Protein AF-A0A1G0SCQ3-F1 (afdb_monomer_lite)

Radius of gyration: 20.54 Å; chains: 1; bounding box: 49×32×70 Å

Sequence (134 aa):
MNFFDTLLIVLISSVFGFSLGRVKEFRENKHKAYSSILPDIIKSYFSGEDFEFNKSMILSWLYSSKKVAKKLDKVASIMTKTNHSSEEIINELQNLTVEMRKDIQPFPWQRLRANDVKHIYMKFEKEIKNQKKN

Foldseek 3Di:
DDPVVVVVVVVVVVVVVVVVVVVVVLLVLLVVLVVQLLVLLVCCLVPVDVPSNVVSLVSCVVNHDPVLNVLSVVLVVQSPDPDHDVVVNLLSSLVSVQRSVVRSDPDPVVGDDSVVCSVVCVVVVVVSVVVVVD

Secondary structure (DSSP, 8-state):
--HHHHHHHHHHHHHHHHHHHHHHHHHHHHHHHHHHHHHHHHHHHHH--HHHHHHHHHHHHHHS-HHHHHHHHHHHHHHT-TT--HHHHHHHHHHHHHHHHHHH-S-GGGPPPHHHHHHHHHHHHHHHHHHTT-

pLDDT: mean 79.85, std 8.52, range [44.84, 90.19]

Structure (mmCIF, N/CA/C/O backbone):
data_AF-A0A1G0SCQ3-F1
#
_entry.id   AF-A0A1G0SCQ3-F1
#
loop_
_atom_site.group_PDB
_atom_site.id
_atom_site.type_symbol
_atom_site.label_atom_id
_atom_site.label_alt_id
_atom_site.label_comp_id
_atom_site.label_asym_id
_atom_site.label_entity_id
_atom_site.label_seq_id
_atom_site.pdbx_PDB_ins_code
_atom_site.Cartn_x
_atom_site.Cartn_y
_atom_site.Cartn_z
_atom_site.occupancy
_atom_site.B_iso_or_equiv
_atom_site.auth_seq_id
_atom_site.auth_comp_id
_atom_site.auth_asym_id
_atom_site.auth_atom_id
_atom_site.pdbx_PDB_model_num
ATOM 1 N N . MET A 1 1 ? 28.884 -11.083 -39.713 1.00 61.00 1 MET A N 1
ATOM 2 C CA . MET A 1 1 ? 28.108 -10.198 -38.822 1.00 61.00 1 MET A CA 1
ATOM 3 C C . MET A 1 1 ? 28.663 -8.805 -39.026 1.00 61.00 1 MET A C 1
ATOM 5 O O . MET A 1 1 ? 29.861 -8.623 -38.832 1.00 61.00 1 MET A O 1
ATOM 9 N N . ASN A 1 2 ? 27.867 -7.893 -39.581 1.00 87.31 2 ASN A N 1
ATOM 10 C CA . ASN A 1 2 ? 28.368 -6.593 -40.022 1.00 87.31 2 ASN A CA 1
ATOM 11 C C . ASN A 1 2 ? 28.554 -5.661 -38.817 1.00 87.31 2 ASN A C 1
ATOM 13 O O . ASN A 1 2 ? 27.866 -5.800 -37.809 1.00 87.31 2 ASN A O 1
ATOM 17 N N . PHE A 1 3 ? 29.467 -4.690 -38.920 1.00 85.44 3 PHE A N 1
ATOM 18 C CA . PHE A 1 3 ? 29.721 -3.691 -37.867 1.00 85.44 3 PHE A CA 1
ATOM 19 C C . PHE A 1 3 ? 28.431 -3.010 -37.378 1.00 85.44 3 PHE A C 1
ATOM 21 O O . PHE A 1 3 ? 28.246 -2.789 -36.183 1.00 85.44 3 PHE A O 1
ATOM 28 N N . PHE A 1 4 ? 27.511 -2.751 -38.309 1.00 86.19 4 PHE A N 1
ATOM 29 C CA . PHE A 1 4 ? 26.198 -2.184 -38.025 1.00 86.19 4 PHE A CA 1
ATOM 30 C C . PHE A 1 4 ? 25.322 -3.099 -37.149 1.00 86.19 4 PHE A C 1
ATOM 32 O O . PHE A 1 4 ? 24.684 -2.612 -36.219 1.00 86.19 4 PHE A O 1
ATOM 39 N N . ASP A 1 5 ? 25.352 -4.419 -37.373 1.00 84.38 5 ASP A N 1
ATOM 40 C CA . ASP A 1 5 ? 24.595 -5.398 -36.578 1.00 84.38 5 ASP A CA 1
ATOM 41 C C . ASP A 1 5 ? 25.100 -5.429 -35.128 1.00 84.38 5 ASP A C 1
ATOM 43 O O . ASP A 1 5 ? 24.314 -5.429 -34.181 1.00 84.38 5 ASP A O 1
ATOM 47 N N . THR A 1 6 ? 26.423 -5.396 -34.942 1.00 86.25 6 THR A N 1
ATOM 48 C CA . THR A 1 6 ? 27.048 -5.359 -33.612 1.00 86.25 6 THR A CA 1
ATOM 49 C C . THR A 1 6 ? 26.707 -4.066 -32.869 1.00 86.25 6 THR A C 1
ATOM 51 O O . THR A 1 6 ? 26.343 -4.112 -31.694 1.00 86.25 6 THR A O 1
ATOM 54 N N . LEU A 1 7 ? 26.769 -2.913 -33.546 1.00 86.81 7 LEU A N 1
ATOM 55 C CA . LEU A 1 7 ? 26.421 -1.614 -32.959 1.00 86.81 7 LEU A CA 1
ATOM 56 C C . LEU A 1 7 ? 24.948 -1.571 -32.524 1.00 86.81 7 LEU A C 1
ATOM 58 O O . LEU A 1 7 ? 24.638 -1.125 -31.417 1.00 86.81 7 LEU A O 1
ATOM 62 N N . LEU A 1 8 ? 24.047 -2.078 -33.370 1.00 87.75 8 LEU A N 1
ATOM 63 C CA . LEU A 1 8 ? 22.617 -2.151 -33.082 1.00 87.75 8 LEU A CA 1
ATOM 64 C C . LEU A 1 8 ? 22.345 -3.010 -31.837 1.00 87.75 8 LEU A C 1
ATOM 66 O O . LEU A 1 8 ? 21.601 -2.592 -30.950 1.00 87.75 8 LEU A O 1
ATOM 70 N N . ILE A 1 9 ? 22.985 -4.178 -31.729 1.00 88.12 9 ILE A N 1
ATOM 71 C CA . ILE A 1 9 ? 22.835 -5.079 -30.576 1.00 88.12 9 ILE A CA 1
ATOM 72 C C . ILE A 1 9 ? 23.339 -4.423 -29.286 1.00 88.12 9 ILE A C 1
ATOM 74 O O . ILE A 1 9 ? 22.676 -4.531 -28.252 1.00 88.12 9 ILE A O 1
ATOM 78 N N . VAL A 1 10 ? 24.473 -3.715 -29.329 1.00 87.62 10 VAL A N 1
ATOM 79 C CA . VAL A 1 10 ? 25.017 -2.994 -28.164 1.00 87.62 10 VAL A CA 1
ATOM 80 C C . VAL A 1 10 ? 24.071 -1.880 -27.717 1.00 87.62 10 VAL A C 1
ATOM 82 O O . VAL A 1 10 ? 23.796 -1.757 -26.521 1.00 87.62 10 VAL A O 1
ATOM 85 N N . LEU A 1 11 ? 23.525 -1.104 -28.656 1.00 86.25 11 LEU A N 1
ATOM 86 C CA . LEU A 1 11 ? 22.568 -0.037 -28.352 1.00 86.25 11 LEU A CA 1
ATOM 87 C C . LEU A 1 11 ? 21.282 -0.593 -27.737 1.00 86.25 11 LEU A C 1
ATOM 89 O O . LEU A 1 11 ? 20.862 -0.127 -26.678 1.00 86.25 11 LEU A O 1
ATOM 93 N N . ILE A 1 12 ? 20.696 -1.628 -28.345 1.00 88.12 12 ILE A N 1
ATOM 94 C CA . ILE A 1 12 ? 19.486 -2.279 -27.829 1.00 88.12 12 ILE A CA 1
ATOM 95 C C . ILE A 1 12 ? 19.747 -2.835 -26.425 1.00 88.12 12 ILE A C 1
ATOM 97 O O . ILE A 1 12 ? 18.995 -2.536 -25.499 1.00 88.12 12 ILE A O 1
ATOM 101 N N . SER A 1 13 ? 20.845 -3.569 -26.229 1.00 85.75 13 SER A N 1
ATOM 102 C CA . SER A 1 13 ? 21.204 -4.148 -24.926 1.00 85.75 13 SER A CA 1
ATOM 103 C C . SER A 1 13 ? 21.416 -3.077 -23.851 1.00 85.75 13 SER A C 1
ATOM 105 O O . SER A 1 13 ? 21.003 -3.263 -22.707 1.00 85.75 13 SER A O 1
ATOM 107 N N . SER A 1 14 ? 21.998 -1.932 -24.218 1.00 79.56 14 SER A N 1
ATOM 108 C CA . SER A 1 14 ? 22.215 -0.799 -23.309 1.00 79.56 14 SER A CA 1
ATOM 109 C C . SER A 1 14 ? 20.902 -0.136 -22.892 1.00 79.56 14 SER A C 1
ATOM 111 O O . SER A 1 14 ? 20.699 0.137 -21.708 1.00 79.56 14 SER A O 1
ATOM 113 N N . VAL A 1 15 ? 19.978 0.069 -23.838 1.00 87.00 15 VAL A N 1
ATOM 114 C CA . VAL A 1 15 ? 18.635 0.598 -23.549 1.00 87.00 15 VAL A CA 1
ATOM 115 C C . VAL A 1 15 ? 17.867 -0.372 -22.653 1.00 87.00 15 VAL A C 1
ATOM 117 O O . VAL A 1 15 ? 17.314 0.048 -21.637 1.00 87.00 15 VAL A O 1
ATOM 120 N N . PHE A 1 16 ? 17.900 -1.673 -22.958 1.00 83.06 16 PHE A N 1
ATOM 121 C CA . PHE A 1 16 ? 17.286 -2.698 -22.112 1.00 83.06 16 PHE A CA 1
ATOM 122 C C . PHE A 1 16 ? 17.877 -2.705 -20.697 1.00 83.06 16 PHE A C 1
ATOM 124 O O . PHE A 1 16 ? 17.121 -2.704 -19.725 1.00 83.06 16 PHE A O 1
ATOM 131 N N . GLY A 1 17 ? 19.204 -2.654 -20.561 1.00 83.06 17 GLY A N 1
ATOM 132 C CA . GLY A 1 17 ? 19.879 -2.593 -19.263 1.00 83.06 17 GLY A CA 1
ATOM 133 C C . GLY A 1 17 ? 19.480 -1.361 -18.447 1.00 83.06 17 GLY A C 1
ATOM 134 O O . GLY A 1 17 ? 19.138 -1.480 -17.269 1.00 83.06 17 GLY A O 1
ATOM 135 N N . PHE A 1 18 ? 19.436 -0.186 -19.081 1.00 84.81 18 PHE A N 1
ATOM 136 C CA . PHE A 1 18 ? 19.012 1.059 -18.440 1.00 84.81 18 PHE A CA 1
ATOM 137 C C . PHE A 1 18 ? 17.545 1.009 -17.989 1.00 84.81 18 PHE A C 1
ATOM 139 O O . PHE A 1 18 ? 17.233 1.350 -16.844 1.00 84.81 18 PHE A O 1
ATOM 146 N N . SER A 1 19 ? 16.641 0.532 -18.849 1.00 81.81 19 SER A N 1
ATOM 147 C CA . SER A 1 19 ? 15.221 0.380 -18.517 1.00 81.81 19 SER A CA 1
ATOM 148 C C . SER A 1 19 ? 15.004 -0.608 -17.369 1.00 81.81 19 SER A C 1
ATOM 150 O O . SER A 1 19 ? 14.251 -0.306 -16.443 1.00 81.81 19 SER A O 1
ATOM 152 N N . LEU A 1 20 ? 15.694 -1.753 -17.374 1.00 82.31 20 LEU A N 1
ATOM 153 C CA . LEU A 1 20 ? 15.627 -2.729 -16.282 1.00 82.31 20 LEU A CA 1
ATOM 154 C C . LEU A 1 20 ? 16.133 -2.137 -14.959 1.00 82.31 20 LEU A C 1
ATOM 156 O O . LEU A 1 20 ? 15.504 -2.350 -13.919 1.00 82.31 20 LEU A O 1
ATOM 160 N N . GLY A 1 21 ? 17.213 -1.350 -15.000 1.00 80.12 21 GLY A N 1
ATOM 161 C CA . GLY A 1 21 ? 17.735 -0.625 -13.839 1.00 80.12 21 GLY A CA 1
ATOM 162 C C . GLY A 1 21 ? 16.704 0.333 -13.239 1.00 80.12 21 GLY A C 1
ATOM 163 O O . GLY A 1 21 ? 16.406 0.248 -12.048 1.00 80.12 21 GLY A O 1
ATOM 164 N N . ARG A 1 22 ? 16.076 1.171 -14.072 1.00 83.94 22 ARG A N 1
ATOM 165 C CA . ARG A 1 22 ? 15.033 2.120 -13.638 1.00 83.94 22 ARG A CA 1
ATOM 166 C C . ARG A 1 22 ? 13.796 1.427 -13.066 1.00 83.94 22 ARG A C 1
ATOM 168 O O . ARG A 1 22 ? 13.249 1.877 -12.062 1.00 83.94 22 ARG A O 1
ATOM 175 N N . VAL A 1 23 ? 13.359 0.319 -13.669 1.00 82.56 23 VAL A N 1
ATOM 176 C CA . VAL A 1 23 ? 12.216 -0.465 -13.164 1.00 82.56 23 VAL A CA 1
ATOM 177 C C . VAL A 1 23 ? 12.532 -1.082 -11.801 1.00 82.56 23 VAL A C 1
ATOM 179 O O . VAL A 1 23 ? 11.674 -1.085 -10.914 1.00 82.56 23 VAL A O 1
ATOM 182 N N . LYS A 1 24 ? 13.755 -1.590 -11.611 1.00 83.44 24 LYS A N 1
ATOM 183 C CA . LYS A 1 24 ? 14.204 -2.134 -10.325 1.00 83.44 24 LYS A CA 1
ATOM 184 C C . LYS A 1 24 ? 14.234 -1.048 -9.248 1.00 83.44 24 LYS A C 1
ATOM 186 O O . LYS A 1 24 ? 13.633 -1.239 -8.194 1.00 83.44 24 LYS A O 1
ATOM 191 N N . GLU A 1 25 ? 14.845 0.096 -9.542 1.00 85.44 25 GLU A N 1
ATOM 192 C CA . GLU A 1 25 ? 14.927 1.240 -8.627 1.00 85.44 25 GLU A CA 1
ATOM 193 C C . GLU A 1 25 ? 13.534 1.750 -8.223 1.00 85.44 25 GLU A C 1
ATOM 195 O O . GLU A 1 25 ? 13.245 1.932 -7.040 1.00 85.44 25 GLU A O 1
ATOM 200 N N . PHE A 1 26 ? 12.619 1.892 -9.188 1.00 83.50 26 PHE A N 1
ATOM 201 C CA . PHE A 1 26 ? 11.242 2.291 -8.903 1.00 83.50 26 PHE A CA 1
ATOM 202 C C . PHE A 1 26 ? 10.523 1.282 -7.997 1.00 83.50 26 PHE A C 1
ATOM 204 O O . PHE A 1 26 ? 9.838 1.676 -7.052 1.00 83.50 26 PHE A O 1
ATOM 211 N N . ARG A 1 27 ? 10.702 -0.026 -8.233 1.00 82.62 27 ARG A N 1
ATOM 212 C CA . ARG A 1 27 ? 10.131 -1.075 -7.372 1.00 82.62 27 ARG A CA 1
ATOM 213 C C . ARG A 1 27 ? 10.696 -1.039 -5.955 1.00 82.62 27 ARG A C 1
ATOM 215 O O . ARG A 1 27 ? 9.935 -1.224 -5.009 1.00 82.62 27 ARG A O 1
ATOM 222 N N . GLU A 1 28 ? 11.994 -0.806 -5.799 1.00 84.75 28 GLU A N 1
ATOM 223 C CA . GLU A 1 28 ? 12.633 -0.691 -4.484 1.00 84.75 28 GLU A CA 1
ATOM 224 C C . GLU A 1 28 ? 12.121 0.532 -3.718 1.00 84.75 28 GLU A C 1
ATOM 226 O O . GLU A 1 28 ? 11.744 0.415 -2.551 1.00 84.75 28 GLU A O 1
ATOM 231 N N . ASN A 1 29 ? 12.018 1.685 -4.381 1.00 84.88 29 ASN A N 1
ATOM 232 C CA . ASN A 1 29 ? 11.468 2.902 -3.782 1.00 84.88 29 ASN A CA 1
ATOM 233 C C . ASN A 1 29 ? 9.994 2.730 -3.400 1.00 84.88 29 ASN A C 1
ATOM 235 O O . ASN A 1 29 ? 9.588 3.120 -2.305 1.00 84.88 29 ASN A O 1
ATOM 239 N N . LYS A 1 30 ? 9.208 2.056 -4.245 1.00 84.75 30 LYS A N 1
ATOM 240 C CA . LYS A 1 30 ? 7.814 1.707 -3.952 1.00 84.75 30 LYS A CA 1
ATOM 241 C C . LYS A 1 30 ? 7.692 0.774 -2.745 1.00 84.75 30 LYS A C 1
ATOM 243 O O . LYS A 1 30 ? 6.841 0.994 -1.887 1.00 84.75 30 LYS A O 1
ATOM 248 N N . HIS A 1 31 ? 8.564 -0.230 -2.633 1.00 84.12 31 HIS A N 1
ATOM 249 C CA . HIS A 1 31 ? 8.601 -1.116 -1.468 1.00 84.12 31 HIS A CA 1
ATOM 250 C C . HIS A 1 31 ? 8.935 -0.349 -0.181 1.00 84.12 31 HIS A C 1
ATOM 252 O O . HIS A 1 31 ? 8.266 -0.534 0.835 1.00 84.12 31 HIS A 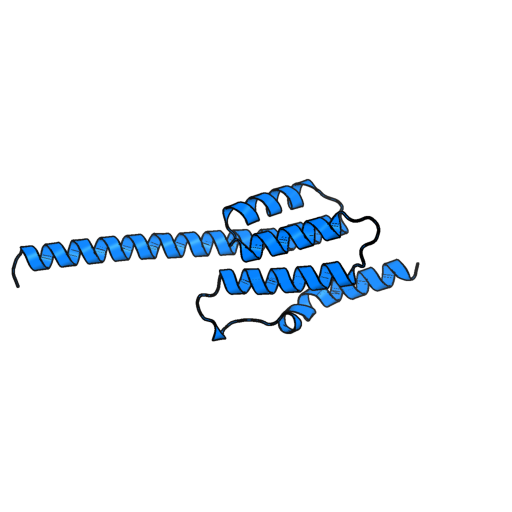O 1
ATOM 258 N N . LYS A 1 32 ? 9.934 0.542 -0.225 1.00 85.25 32 LYS A N 1
ATOM 259 C CA . LYS A 1 32 ? 10.293 1.408 0.910 1.00 85.25 32 LYS A CA 1
ATOM 260 C C . LYS A 1 32 ? 9.124 2.305 1.321 1.00 85.25 32 LYS A C 1
ATOM 262 O O . LYS A 1 32 ? 8.783 2.338 2.500 1.00 85.25 32 LYS A O 1
ATOM 267 N N . ALA A 1 33 ? 8.457 2.948 0.363 1.00 84.50 33 ALA A N 1
ATOM 268 C CA . ALA A 1 33 ? 7.281 3.770 0.641 1.00 84.50 33 ALA A CA 1
ATOM 269 C C . ALA A 1 33 ? 6.158 2.955 1.308 1.00 84.50 33 ALA A C 1
ATOM 271 O O . ALA A 1 33 ? 5.576 3.386 2.295 1.00 84.50 33 ALA A O 1
ATOM 272 N N . TYR A 1 34 ? 5.872 1.741 0.835 1.00 83.94 34 TYR A N 1
ATOM 273 C CA . TYR A 1 34 ? 4.813 0.919 1.438 1.00 83.94 34 TYR A CA 1
ATOM 274 C C . TYR A 1 34 ? 5.153 0.448 2.848 1.00 83.94 34 TYR A C 1
ATOM 276 O O . TYR A 1 34 ? 4.256 0.337 3.682 1.00 83.94 34 TYR A O 1
ATOM 284 N N . SER A 1 35 ? 6.437 0.214 3.128 1.00 82.38 35 SER A N 1
ATOM 285 C CA . SER A 1 35 ? 6.884 -0.148 4.473 1.00 82.38 35 SER A CA 1
ATOM 286 C C . SER A 1 35 ? 6.705 0.976 5.499 1.00 82.38 35 SER A C 1
ATOM 288 O O . SER A 1 35 ? 6.558 0.666 6.675 1.00 82.38 35 SER A O 1
ATOM 290 N N . SER A 1 36 ? 6.660 2.247 5.073 1.00 82.31 36 SER A N 1
ATOM 291 C CA . SER A 1 36 ? 6.366 3.380 5.964 1.00 82.31 36 SER A CA 1
ATOM 292 C C . SER A 1 36 ? 4.871 3.693 6.059 1.00 82.31 36 SER A C 1
ATOM 294 O O . SER A 1 36 ? 4.378 3.991 7.138 1.00 82.31 36 SER A O 1
ATOM 296 N N . ILE A 1 37 ? 4.127 3.564 4.954 1.00 83.62 37 ILE A N 1
ATOM 297 C CA . ILE A 1 37 ? 2.712 3.969 4.893 1.00 83.62 37 ILE A CA 1
ATOM 298 C C . ILE A 1 37 ? 1.836 3.199 5.889 1.00 83.62 37 ILE A C 1
ATOM 300 O O . ILE A 1 37 ? 1.017 3.790 6.587 1.00 83.62 37 ILE A O 1
ATOM 304 N N . LEU A 1 38 ? 1.990 1.875 5.956 1.00 79.19 38 LEU A N 1
ATOM 305 C CA . LEU A 1 38 ? 1.148 1.020 6.798 1.00 79.19 38 LEU A CA 1
ATOM 306 C C . LEU A 1 38 ? 1.299 1.314 8.302 1.00 79.19 38 LEU A C 1
ATOM 308 O O . LEU A 1 38 ? 0.275 1.523 8.956 1.00 79.19 38 LEU A O 1
ATOM 312 N N . PRO A 1 39 ? 2.525 1.348 8.859 1.00 80.69 39 PRO A N 1
ATOM 313 C CA . PRO A 1 39 ? 2.741 1.728 10.251 1.00 80.69 39 PRO A CA 1
ATOM 314 C C . PRO A 1 39 ? 2.219 3.123 10.589 1.00 80.69 39 PRO A C 1
ATOM 316 O O . PRO A 1 39 ? 1.557 3.261 11.610 1.00 80.69 39 PRO A O 1
ATOM 319 N N . ASP A 1 40 ? 2.450 4.120 9.733 1.00 82.00 40 ASP A N 1
ATOM 320 C CA . ASP A 1 40 ? 2.034 5.505 9.989 1.00 82.00 40 ASP A CA 1
ATOM 321 C C . ASP A 1 40 ? 0.503 5.637 10.054 1.00 82.00 40 ASP A C 1
ATOM 323 O O . ASP A 1 40 ? -0.031 6.308 10.937 1.00 82.00 40 ASP A O 1
ATOM 327 N N . ILE A 1 41 ? -0.228 4.944 9.168 1.00 79.31 41 ILE A N 1
ATOM 328 C CA . ILE A 1 41 ? -1.701 4.918 9.199 1.00 79.31 41 ILE A CA 1
ATOM 329 C C . ILE A 1 41 ? -2.210 4.259 10.479 1.00 79.31 41 ILE A C 1
ATOM 331 O O . ILE A 1 41 ? -3.131 4.763 11.121 1.00 79.31 41 ILE A O 1
ATOM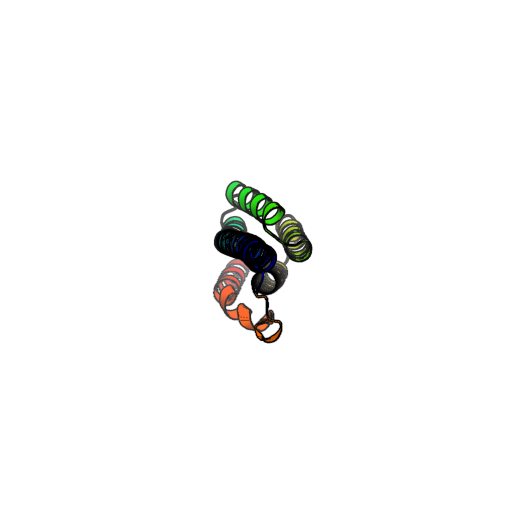 335 N N . ILE A 1 42 ? -1.620 3.119 10.848 1.00 76.25 42 ILE A N 1
ATOM 336 C CA . ILE A 1 42 ? -2.005 2.394 12.060 1.00 76.25 42 ILE A CA 1
ATOM 337 C C . ILE A 1 42 ? -1.702 3.251 13.290 1.00 76.25 42 ILE A C 1
ATOM 339 O O . ILE A 1 42 ? -2.558 3.383 14.157 1.00 76.25 42 ILE A O 1
ATOM 343 N N . LYS A 1 43 ? -0.514 3.857 13.363 1.00 76.62 43 LYS A N 1
ATOM 344 C CA . LYS A 1 43 ? -0.102 4.712 14.476 1.00 76.62 43 LYS A CA 1
ATOM 345 C C . LYS A 1 43 ? -1.052 5.892 14.625 1.00 76.62 43 LYS A C 1
ATOM 347 O O . LYS A 1 43 ? -1.603 6.055 15.705 1.00 76.62 43 LYS A O 1
ATOM 352 N N . SER A 1 44 ? -1.329 6.616 13.542 1.00 78.12 44 SER A N 1
ATOM 353 C CA . SER A 1 44 ? -2.261 7.746 13.543 1.00 78.12 44 SER A CA 1
ATOM 354 C C . SER A 1 44 ? -3.655 7.377 14.059 1.00 78.12 44 SER A C 1
ATOM 356 O O . SER A 1 44 ? -4.230 8.131 14.840 1.00 78.12 44 SER A O 1
ATOM 358 N N . TYR A 1 45 ? -4.167 6.184 13.725 1.00 71.38 45 TYR A N 1
ATOM 359 C CA . TYR A 1 45 ? -5.448 5.711 14.264 1.00 71.38 45 TYR A CA 1
ATOM 360 C C . TYR A 1 45 ? -5.471 5.646 15.799 1.00 71.38 45 TYR A C 1
ATOM 362 O O . TYR A 1 45 ? -6.489 5.957 16.411 1.00 71.38 45 TYR A O 1
ATOM 370 N N . PHE A 1 46 ? -4.365 5.228 16.420 1.00 68.12 46 PHE A N 1
ATOM 371 C CA . PHE A 1 46 ? -4.285 5.031 17.870 1.00 68.12 46 PHE A CA 1
ATOM 372 C C . PHE A 1 46 ? -3.758 6.252 18.629 1.00 68.12 46 PHE A C 1
ATOM 374 O O . PHE A 1 46 ? -4.133 6.444 19.784 1.00 68.12 46 PHE A O 1
ATOM 381 N N . SER A 1 47 ? -2.881 7.054 18.020 1.00 70.06 47 SER A N 1
ATOM 382 C CA . SER A 1 47 ? -2.257 8.219 18.657 1.00 70.06 47 SER A CA 1
ATOM 383 C C . SER A 1 47 ? -2.965 9.541 18.359 1.00 70.06 47 SER A C 1
ATOM 385 O O . SER A 1 47 ? -2.754 10.504 19.092 1.00 70.06 47 SER A O 1
ATOM 387 N N . GLY A 1 48 ? -3.783 9.613 17.303 1.00 64.81 48 GLY A N 1
ATOM 388 C CA . GLY A 1 48 ? -4.374 10.868 16.825 1.00 64.81 48 GLY A CA 1
ATOM 389 C C . GLY A 1 48 ? -3.364 11.811 16.157 1.00 64.81 48 GLY A C 1
ATOM 390 O O . GLY A 1 48 ? -3.634 12.999 16.005 1.00 64.81 48 GLY A O 1
ATOM 391 N N . GLU A 1 49 ? -2.177 11.319 15.785 1.00 68.56 49 GLU A N 1
ATOM 392 C CA . GLU A 1 49 ? -1.168 12.125 15.093 1.00 68.56 49 GLU A CA 1
ATOM 393 C C . GLU A 1 49 ? -1.491 12.229 13.589 1.00 68.56 49 GLU A C 1
ATOM 395 O O . GLU A 1 49 ? -1.257 11.298 12.816 1.00 68.56 49 GLU A O 1
ATOM 400 N N . ASP A 1 50 ? -2.005 13.383 13.154 1.00 73.88 50 ASP A N 1
ATOM 401 C CA . ASP A 1 50 ? -2.424 13.618 11.759 1.00 73.88 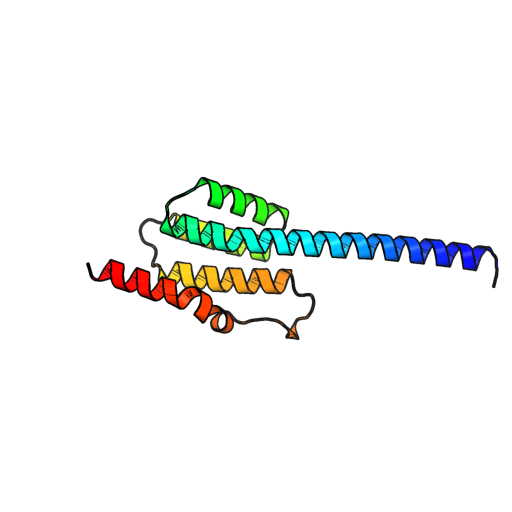50 ASP A CA 1
ATOM 402 C C . ASP A 1 50 ? -1.256 13.860 10.786 1.00 73.88 50 ASP A C 1
ATOM 404 O O . ASP A 1 50 ? -1.382 13.663 9.575 1.00 73.88 50 ASP A O 1
ATOM 408 N N . PHE A 1 51 ? -0.094 14.300 11.279 1.00 78.62 51 PHE A N 1
ATOM 409 C CA . PHE A 1 51 ? 1.034 14.669 10.415 1.00 78.62 51 PHE A CA 1
ATOM 410 C C . PHE A 1 51 ? 1.641 13.461 9.684 1.00 78.62 51 PHE A C 1
ATOM 412 O O . PHE A 1 51 ? 1.852 13.509 8.469 1.00 78.62 51 PHE A O 1
ATOM 419 N N . GLU A 1 52 ? 1.896 12.365 10.403 1.00 77.56 52 GLU A N 1
ATOM 420 C CA . GLU A 1 52 ? 2.440 11.130 9.821 1.00 77.56 52 GLU A CA 1
ATOM 421 C C . GLU A 1 52 ? 1.440 10.482 8.857 1.00 77.56 52 GLU A C 1
ATOM 423 O O . GLU A 1 52 ? 1.819 10.033 7.773 1.00 77.56 52 GLU A O 1
ATOM 428 N N . PHE A 1 53 ? 0.148 10.537 9.189 1.00 80.62 53 PHE A N 1
ATOM 429 C CA . PHE A 1 53 ? -0.927 10.091 8.309 1.00 80.62 53 PHE A CA 1
ATOM 430 C C . PHE A 1 53 ? -0.963 10.869 6.996 1.00 80.62 53 PHE A C 1
ATOM 432 O O . PHE A 1 53 ? -0.927 10.268 5.923 1.00 80.62 53 PHE A O 1
ATOM 439 N N . ASN A 1 54 ? -0.954 12.202 7.059 1.00 78.19 54 ASN A N 1
ATOM 440 C CA . ASN A 1 54 ? -0.969 13.056 5.872 1.00 78.19 54 ASN A CA 1
ATOM 441 C C . ASN A 1 54 ? 0.275 12.844 5.000 1.00 78.19 54 ASN A C 1
ATOM 443 O O . ASN A 1 54 ? 0.174 12.751 3.774 1.00 78.19 54 ASN A O 1
ATOM 447 N N . LYS A 1 55 ? 1.452 12.688 5.616 1.00 83.25 55 LYS A N 1
ATOM 448 C CA . LYS A 1 55 ? 2.684 12.334 4.901 1.00 83.25 55 LYS A CA 1
ATOM 449 C C . LYS A 1 55 ? 2.543 10.993 4.177 1.00 83.25 55 LYS A C 1
ATOM 451 O O . LYS A 1 55 ? 2.913 10.883 3.006 1.00 83.25 55 LYS A O 1
ATOM 456 N N . SER A 1 56 ? 1.985 9.990 4.844 1.00 83.12 56 SER A N 1
ATOM 457 C CA . SER A 1 56 ? 1.777 8.661 4.271 1.00 83.12 56 SER A CA 1
ATOM 458 C C . SER A 1 56 ? 0.693 8.626 3.190 1.00 83.12 56 SER A C 1
ATOM 460 O O . SER A 1 56 ? 0.854 7.922 2.190 1.00 83.12 56 SER A O 1
ATOM 462 N N . MET A 1 57 ? -0.341 9.463 3.294 1.00 81.56 57 MET A N 1
ATOM 463 C CA . MET A 1 57 ? -1.302 9.710 2.213 1.00 81.56 57 MET A CA 1
ATOM 464 C C . MET A 1 57 ? -0.611 10.268 0.964 1.00 81.56 57 MET A C 1
ATOM 466 O O . MET A 1 57 ? -0.776 9.725 -0.129 1.00 81.56 57 MET A O 1
ATOM 470 N N . ILE A 1 58 ? 0.229 11.296 1.124 1.00 82.94 58 ILE A N 1
ATOM 471 C CA . ILE A 1 58 ? 0.970 11.914 0.012 1.00 82.94 58 ILE A CA 1
ATOM 472 C C . ILE A 1 58 ? 1.923 10.903 -0.638 1.00 82.94 58 ILE A C 1
ATOM 474 O O . ILE A 1 58 ? 1.944 10.764 -1.863 1.00 82.94 58 ILE A O 1
ATOM 478 N N . LEU A 1 59 ? 2.688 10.156 0.165 1.00 83.62 59 LEU A N 1
ATOM 479 C CA . LEU A 1 59 ? 3.585 9.115 -0.345 1.00 83.62 59 LEU A CA 1
ATOM 480 C C . LEU A 1 59 ? 2.817 8.029 -1.102 1.00 83.62 59 LEU A C 1
ATOM 482 O O . LEU A 1 59 ? 3.264 7.573 -2.156 1.00 83.62 59 LEU A O 1
ATOM 486 N N . SER A 1 60 ? 1.644 7.641 -0.609 1.00 82.38 60 SER A N 1
ATOM 487 C CA . SER A 1 60 ? 0.789 6.698 -1.316 1.00 82.38 60 SER A CA 1
ATOM 488 C C . SER A 1 60 ? 0.335 7.250 -2.664 1.00 82.38 60 SER A C 1
ATOM 490 O O . SER A 1 60 ? 0.457 6.553 -3.667 1.00 82.38 60 SER A O 1
ATOM 492 N N . TRP A 1 61 ? -0.121 8.499 -2.754 1.00 80.38 61 TRP A N 1
ATOM 493 C CA . TRP A 1 61 ? -0.539 9.072 -4.039 1.00 80.38 61 TRP A CA 1
ATOM 494 C C . TRP A 1 61 ? 0.595 9.159 -5.069 1.00 80.38 61 TRP A C 1
ATOM 496 O O . TRP A 1 61 ? 0.340 8.993 -6.259 1.00 80.38 61 TRP A O 1
ATOM 506 N N . LEU A 1 62 ? 1.839 9.361 -4.627 1.00 83.44 62 LEU A N 1
ATOM 507 C CA . LEU A 1 62 ? 3.001 9.439 -5.519 1.00 83.44 62 LEU A CA 1
ATOM 508 C C . LEU A 1 62 ? 3.492 8.067 -6.001 1.00 83.44 62 LEU A C 1
ATOM 510 O O . LEU A 1 62 ? 3.877 7.924 -7.161 1.00 83.44 62 LEU A O 1
ATOM 514 N N . TYR A 1 63 ? 3.504 7.061 -5.123 1.00 83.62 63 TYR A N 1
ATOM 515 C CA . TYR A 1 63 ? 4.160 5.777 -5.401 1.00 83.62 63 TYR A CA 1
ATOM 516 C C . TYR A 1 63 ? 3.194 4.615 -5.640 1.00 83.62 63 TYR A C 1
ATOM 518 O O . TYR A 1 63 ? 3.610 3.558 -6.126 1.00 83.62 63 TYR A O 1
ATOM 526 N N . SER A 1 64 ? 1.916 4.765 -5.291 1.00 86.44 64 SER A N 1
ATOM 527 C CA . SER A 1 64 ? 0.943 3.68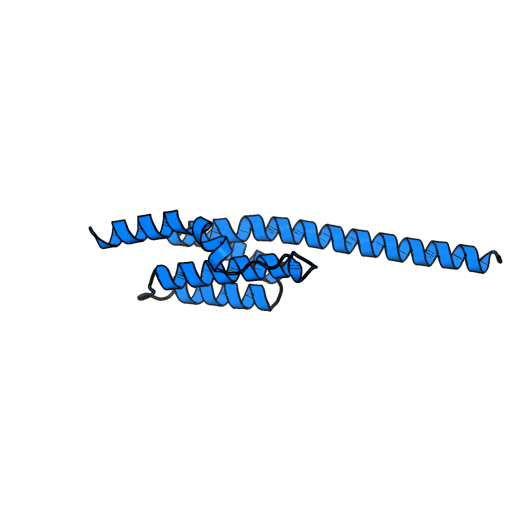1 -5.371 1.00 86.44 64 SER A CA 1
ATOM 528 C C . SER A 1 64 ? 0.148 3.655 -6.670 1.00 86.44 64 SER A C 1
ATOM 530 O O . SER A 1 64 ? -0.067 4.667 -7.332 1.00 86.44 64 SER A O 1
ATOM 532 N N . SER A 1 65 ? -0.309 2.464 -7.060 1.00 87.75 65 SER A N 1
ATOM 533 C CA . SER A 1 65 ? -1.285 2.349 -8.139 1.00 87.75 65 SER A CA 1
ATOM 534 C C . SER A 1 65 ? -2.614 2.996 -7.755 1.00 87.75 65 SER A C 1
ATOM 536 O O . SER A 1 65 ? -3.018 3.035 -6.593 1.00 87.75 65 SER A O 1
ATOM 538 N N . LYS A 1 66 ? -3.389 3.369 -8.776 1.00 87.31 66 LYS A N 1
ATOM 539 C CA . LYS A 1 66 ? -4.760 3.878 -8.624 1.00 87.31 66 LYS A CA 1
ATOM 540 C C . LYS A 1 66 ? -5.653 2.990 -7.742 1.00 87.31 66 LYS A C 1
ATOM 542 O O . LYS A 1 66 ? -6.574 3.496 -7.108 1.00 87.31 66 LYS A O 1
ATOM 547 N N . LYS A 1 67 ? -5.429 1.669 -7.717 1.00 89.56 67 LYS A N 1
ATOM 548 C CA . LYS A 1 67 ? -6.207 0.743 -6.877 1.00 89.56 67 LYS A CA 1
ATOM 549 C C . LYS A 1 67 ? -5.843 0.869 -5.399 1.00 89.56 67 LYS A C 1
ATOM 551 O O . LYS A 1 67 ? -6.747 0.927 -4.571 1.00 89.56 67 LYS A O 1
ATOM 556 N N . VAL A 1 68 ? -4.548 0.941 -5.093 1.00 89.31 68 VAL A N 1
ATOM 557 C CA . VAL A 1 68 ? -4.044 1.133 -3.727 1.00 89.31 68 VAL A CA 1
ATOM 558 C C . VAL A 1 68 ? -4.454 2.505 -3.200 1.00 89.31 68 VAL A C 1
ATOM 560 O O . VAL A 1 68 ? -5.031 2.567 -2.120 1.00 89.31 68 VAL A O 1
ATOM 563 N N . ALA A 1 69 ? -4.282 3.569 -3.991 1.00 87.56 69 ALA A N 1
ATOM 564 C CA . ALA A 1 69 ? -4.719 4.919 -3.629 1.00 87.56 69 ALA A CA 1
ATOM 565 C C . ALA A 1 69 ? -6.211 4.957 -3.251 1.00 87.56 69 ALA A C 1
ATOM 567 O O . ALA A 1 69 ? -6.559 5.385 -2.159 1.00 87.56 69 ALA A O 1
ATOM 568 N N . LYS A 1 70 ? -7.091 4.374 -4.078 1.00 90.12 70 LYS A N 1
ATOM 569 C CA . LYS A 1 70 ? -8.532 4.290 -3.773 1.00 90.12 70 LYS A CA 1
ATOM 570 C C . LYS A 1 70 ? -8.846 3.527 -2.486 1.00 90.12 70 LYS A C 1
ATOM 572 O O . LYS A 1 70 ? -9.798 3.863 -1.786 1.00 90.12 70 LYS A O 1
ATOM 577 N N . LYS A 1 71 ? -8.108 2.450 -2.205 1.00 90.19 71 LYS A N 1
ATOM 578 C CA . LYS A 1 71 ? -8.274 1.680 -0.965 1.00 90.19 71 LYS A CA 1
ATOM 579 C C . LYS A 1 71 ? -7.818 2.483 0.243 1.00 90.19 71 LYS A C 1
ATOM 581 O O . LYS A 1 71 ? -8.485 2.443 1.271 1.00 90.19 71 LYS A O 1
ATOM 586 N N . LEU A 1 72 ? -6.738 3.236 0.095 1.00 88.38 72 LEU A N 1
ATOM 587 C CA . LEU A 1 72 ? -6.246 4.114 1.136 1.00 88.38 72 LEU A CA 1
ATOM 588 C C . LEU A 1 72 ? -7.217 5.272 1.411 1.00 88.38 72 LEU A C 1
ATOM 590 O O . LEU A 1 72 ? -7.562 5.498 2.565 1.00 88.38 72 LEU A O 1
ATOM 594 N N . ASP A 1 73 ? -7.735 5.929 0.373 1.00 87.62 73 ASP A N 1
ATOM 595 C CA . ASP A 1 73 ? -8.752 6.980 0.518 1.00 87.62 73 ASP A CA 1
ATOM 596 C C . ASP A 1 73 ? -9.998 6.440 1.237 1.00 87.62 73 ASP A C 1
ATOM 598 O O . ASP A 1 73 ? -10.601 7.121 2.066 1.00 87.62 73 ASP A O 1
ATOM 602 N N . LYS A 1 74 ? -10.368 5.178 0.973 1.00 89.31 74 LYS A N 1
ATOM 603 C CA . LYS A 1 74 ? -11.454 4.512 1.696 1.00 89.31 74 LYS A CA 1
ATOM 604 C C . LYS A 1 74 ? -11.129 4.362 3.185 1.00 89.31 74 LYS A C 1
ATOM 606 O O . LYS A 1 74 ? -11.979 4.708 4.001 1.00 89.31 74 LYS A O 1
ATOM 611 N N . VAL A 1 75 ? -9.928 3.902 3.541 1.00 87.94 75 VAL A N 1
ATOM 612 C CA . VAL A 1 75 ? -9.474 3.818 4.944 1.00 87.94 75 VAL A CA 1
ATOM 613 C C . VAL A 1 75 ? -9.537 5.197 5.612 1.00 87.94 75 VAL A C 1
ATOM 615 O O . VAL A 1 75 ? -10.186 5.334 6.647 1.00 87.94 75 VAL A O 1
ATOM 618 N N . ALA A 1 76 ? -8.984 6.229 4.971 1.00 85.25 76 ALA A N 1
ATOM 619 C CA . ALA A 1 76 ? -9.025 7.613 5.449 1.00 85.25 76 ALA A CA 1
ATOM 620 C C . ALA A 1 76 ? -10.461 8.110 5.694 1.00 85.25 76 ALA A C 1
ATOM 622 O O . ALA A 1 76 ? -10.776 8.693 6.733 1.00 85.25 76 ALA A O 1
ATOM 623 N N . S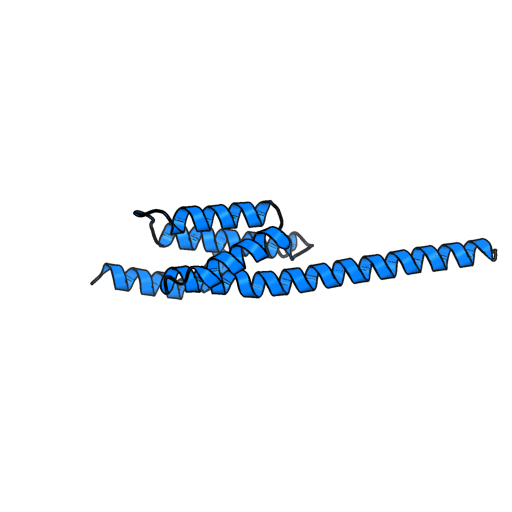ER A 1 77 ? -11.368 7.821 4.757 1.00 86.31 77 SER A N 1
ATOM 624 C CA . SER A 1 77 ? -12.776 8.219 4.860 1.00 86.31 77 SER A CA 1
ATOM 625 C C . SER A 1 77 ? -13.526 7.526 5.999 1.00 86.31 77 SER A C 1
ATOM 627 O O . SER A 1 77 ? -14.526 8.049 6.476 1.00 86.31 77 SER A O 1
ATOM 629 N N . ILE A 1 78 ? -13.089 6.336 6.419 1.00 85.62 78 ILE A N 1
ATOM 630 C CA . ILE A 1 78 ? -13.710 5.605 7.529 1.00 85.62 78 ILE A CA 1
ATOM 631 C C . ILE A 1 78 ? -13.134 6.102 8.853 1.00 85.62 78 ILE A C 1
ATOM 633 O O . ILE A 1 78 ? -13.900 6.343 9.781 1.00 85.62 78 ILE A O 1
ATOM 637 N N . MET A 1 79 ? -11.820 6.333 8.914 1.00 79.62 79 MET A N 1
ATOM 638 C CA . MET A 1 79 ? -11.143 6.866 10.101 1.00 79.62 79 MET A CA 1
ATOM 639 C C . MET A 1 79 ? -11.673 8.247 10.514 1.00 79.62 79 MET A C 1
ATOM 641 O O . MET A 1 79 ? -11.752 8.540 11.699 1.00 79.62 79 MET A O 1
ATOM 645 N N . THR A 1 80 ? -12.103 9.068 9.553 1.00 78.25 80 THR A N 1
ATOM 646 C CA . THR A 1 80 ? -12.659 10.412 9.802 1.00 78.25 80 THR A CA 1
ATOM 647 C C . THR A 1 80 ? -14.146 10.427 10.183 1.00 78.25 80 THR A C 1
ATOM 649 O O . THR A 1 80 ? -14.664 11.468 10.586 1.00 78.25 80 THR A O 1
ATOM 652 N N . LYS A 1 81 ? -14.867 9.301 10.081 1.00 81.44 81 LYS A N 1
ATOM 653 C CA . LYS A 1 81 ? -16.281 9.225 10.490 1.00 81.44 81 LYS A CA 1
ATOM 654 C C . LYS A 1 81 ? -16.404 9.112 12.004 1.00 81.44 81 LYS A C 1
ATOM 656 O O . LYS A 1 81 ? -15.698 8.331 12.623 1.00 81.44 81 LYS A O 1
ATOM 661 N N . THR A 1 82 ? -17.386 9.787 12.591 1.00 63.28 82 THR A N 1
ATOM 662 C CA . THR A 1 82 ? -17.653 9.760 14.040 1.00 63.28 82 THR A CA 1
ATOM 663 C C . THR A 1 82 ? -18.202 8.426 14.565 1.00 63.28 82 THR A C 1
ATOM 665 O O . THR A 1 82 ? -18.010 8.127 15.735 1.00 63.28 82 THR A O 1
ATOM 668 N N . ASN A 1 83 ? -18.832 7.600 13.718 1.00 66.81 83 ASN A N 1
ATOM 669 C CA . ASN A 1 83 ? -19.472 6.331 14.106 1.00 66.81 83 ASN A CA 1
ATOM 670 C C . ASN A 1 83 ? -18.956 5.131 13.291 1.00 66.81 83 ASN A C 1
ATOM 672 O O . ASN A 1 83 ? -19.741 4.393 12.695 1.00 66.81 83 ASN A O 1
ATOM 676 N N . HIS A 1 84 ? -17.640 4.941 13.209 1.00 70.88 84 HIS A N 1
ATOM 677 C CA . HIS A 1 84 ? -17.076 3.762 12.550 1.00 70.88 84 HIS A CA 1
ATOM 678 C C . HIS A 1 84 ? -16.880 2.603 13.538 1.00 70.88 84 HIS A C 1
ATOM 680 O O . HIS A 1 84 ? -16.526 2.796 14.702 1.00 70.88 84 HIS A O 1
ATOM 686 N N . SER A 1 85 ? -17.069 1.368 13.067 1.00 78.75 85 SER A N 1
ATOM 687 C CA . SER A 1 85 ? -16.623 0.196 13.824 1.00 78.75 85 SER A CA 1
ATOM 688 C C . SER A 1 85 ? -15.128 0.003 13.599 1.00 78.75 85 SER A C 1
ATOM 690 O O . SER A 1 85 ? -14.667 -0.032 12.460 1.00 78.75 85 SER A O 1
ATOM 692 N N . SER A 1 86 ? -14.350 -0.200 14.660 1.00 74.69 86 SER A N 1
ATOM 693 C CA . SER A 1 86 ? -12.927 -0.525 14.515 1.00 74.69 86 SER A CA 1
ATOM 694 C C . SER A 1 86 ? -12.694 -1.824 13.723 1.00 74.69 86 SER A C 1
ATOM 696 O O . SER A 1 86 ? -11.657 -1.987 13.089 1.00 74.69 86 SER A O 1
ATOM 698 N N . GLU A 1 87 ? -13.673 -2.734 13.700 1.00 80.69 87 GLU A N 1
ATOM 699 C CA . GLU A 1 87 ? -13.648 -3.936 12.855 1.00 80.69 87 GLU A CA 1
ATOM 700 C C . GLU A 1 87 ? -13.741 -3.590 11.358 1.00 80.69 87 GLU A C 1
ATOM 702 O O . GLU A 1 87 ? -13.094 -4.226 10.526 1.00 80.69 87 GLU A O 1
ATOM 707 N N . GLU A 1 88 ? -14.482 -2.534 11.008 1.00 83.75 88 GLU A N 1
ATOM 708 C CA . GLU A 1 88 ? -14.576 -2.023 9.636 1.00 83.75 88 GLU A CA 1
ATOM 709 C C . GLU A 1 88 ? -13.228 -1.451 9.171 1.00 83.75 88 GLU A C 1
ATOM 711 O O . GLU A 1 88 ? -12.771 -1.764 8.070 1.00 83.75 88 GLU A O 1
ATOM 716 N N . ILE A 1 89 ? -12.547 -0.692 10.037 1.00 83.69 89 ILE A N 1
ATOM 717 C CA . ILE A 1 89 ? -11.208 -0.152 9.756 1.00 83.69 89 ILE A CA 1
ATOM 718 C C . ILE A 1 89 ? -10.195 -1.277 9.590 1.00 83.69 89 ILE A C 1
ATOM 720 O O . ILE A 1 89 ? -9.445 -1.280 8.616 1.00 83.69 89 ILE A O 1
ATOM 724 N N . ILE A 1 90 ? -10.181 -2.256 10.499 1.00 84.06 90 ILE A N 1
ATOM 725 C CA . ILE A 1 90 ? -9.257 -3.394 10.417 1.00 84.06 90 ILE A CA 1
ATOM 726 C C . ILE A 1 90 ? -9.465 -4.170 9.112 1.00 84.06 90 ILE A C 1
ATOM 728 O O . ILE A 1 90 ? -8.489 -4.497 8.436 1.00 84.06 90 ILE A O 1
ATOM 732 N N . ASN A 1 91 ? -10.713 -4.419 8.714 1.00 86.62 91 ASN A N 1
ATOM 733 C CA . ASN A 1 91 ? -11.012 -5.091 7.449 1.00 86.62 91 ASN A CA 1
ATOM 734 C C . ASN A 1 91 ? -10.521 -4.288 6.234 1.00 86.62 91 ASN A C 1
ATOM 736 O O . ASN A 1 91 ? -9.969 -4.862 5.290 1.00 86.62 91 ASN A O 1
ATOM 740 N N . GLU A 1 92 ? -10.673 -2.963 6.234 1.00 89.06 92 GLU A N 1
ATOM 741 C CA . GLU A 1 92 ? -10.159 -2.139 5.136 1.00 89.06 92 GLU A CA 1
ATOM 742 C C . GLU A 1 92 ? -8.632 -2.018 5.137 1.00 89.06 92 GLU A C 1
ATOM 744 O O . GLU A 1 92 ? -8.031 -2.053 4.063 1.00 89.06 92 GLU A O 1
ATOM 749 N N . LEU A 1 93 ? -7.985 -1.996 6.304 1.00 87.31 93 LEU A N 1
ATOM 750 C CA . LEU A 1 93 ? -6.526 -2.072 6.419 1.00 87.31 93 LEU A CA 1
ATOM 751 C C . LEU A 1 93 ? -5.986 -3.407 5.890 1.00 87.31 93 LEU A C 1
ATOM 753 O O . LEU A 1 93 ? -5.003 -3.423 5.151 1.00 87.31 93 LEU A O 1
ATOM 757 N N . GLN A 1 94 ? -6.650 -4.528 6.183 1.00 87.12 94 GLN A N 1
ATOM 758 C CA . GLN A 1 94 ? -6.292 -5.832 5.611 1.00 87.12 94 GLN A CA 1
ATOM 759 C C . GLN A 1 94 ? -6.411 -5.822 4.081 1.00 87.12 94 GLN A C 1
ATOM 761 O O . GLN A 1 94 ? -5.506 -6.283 3.378 1.00 87.12 94 GLN A O 1
ATOM 766 N N . ASN A 1 95 ? -7.501 -5.259 3.552 1.00 89.62 95 ASN A N 1
ATOM 767 C CA . ASN A 1 95 ? -7.702 -5.117 2.110 1.00 89.62 95 ASN A CA 1
ATOM 768 C C . ASN A 1 95 ? -6.638 -4.222 1.461 1.00 89.62 95 ASN A C 1
ATOM 770 O O . ASN A 1 95 ? -6.163 -4.537 0.367 1.00 89.62 95 ASN A O 1
ATOM 774 N N . LEU A 1 96 ? -6.260 -3.128 2.124 1.00 89.75 96 LEU A N 1
ATOM 775 C CA . LEU A 1 96 ? -5.200 -2.229 1.682 1.00 89.75 96 LEU A CA 1
ATOM 776 C C . LEU A 1 96 ? -3.857 -2.963 1.602 1.00 89.75 96 LEU A C 1
ATOM 778 O O . LEU A 1 96 ? -3.208 -2.918 0.559 1.00 89.75 96 LEU A O 1
ATOM 782 N N . THR A 1 97 ? -3.480 -3.702 2.647 1.00 87.62 97 THR A N 1
ATOM 783 C CA . THR A 1 97 ? -2.233 -4.485 2.701 1.00 87.62 97 THR A CA 1
ATOM 784 C C . THR A 1 97 ? -2.154 -5.521 1.586 1.00 87.62 97 THR A C 1
ATOM 786 O O . THR A 1 97 ? -1.120 -5.673 0.929 1.00 87.62 97 THR A O 1
ATOM 789 N N . VAL A 1 98 ? -3.260 -6.216 1.318 1.00 88.81 98 VAL A N 1
ATOM 790 C CA . VAL A 1 98 ? -3.344 -7.171 0.208 1.00 88.81 98 VAL A CA 1
ATOM 791 C C . VAL A 1 98 ? -3.145 -6.474 -1.137 1.00 88.81 98 VAL A C 1
ATOM 793 O O . VAL A 1 98 ? -2.416 -6.985 -1.988 1.00 88.81 98 VAL A O 1
ATOM 796 N N . GLU A 1 99 ? -3.770 -5.316 -1.347 1.00 89.19 99 GLU A N 1
ATOM 797 C CA . GLU A 1 99 ? -3.656 -4.587 -2.611 1.00 89.19 99 GLU A CA 1
ATOM 798 C C . GLU A 1 99 ? -2.256 -3.982 -2.798 1.00 89.19 99 GLU A C 1
ATOM 800 O O . GLU A 1 99 ? -1.688 -4.103 -3.882 1.00 89.19 99 GLU A O 1
ATOM 805 N N . MET A 1 100 ? -1.648 -3.439 -1.738 1.00 87.88 100 MET A N 1
ATOM 806 C CA . MET A 1 100 ? -0.250 -2.988 -1.730 1.00 87.88 100 MET A CA 1
ATOM 807 C C . MET A 1 100 ? 0.702 -4.118 -2.127 1.00 87.88 100 MET A C 1
ATOM 809 O O . 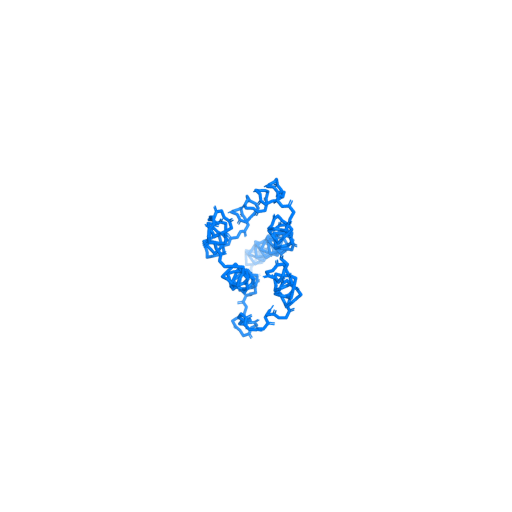MET A 1 100 ? 1.586 -3.938 -2.965 1.00 87.88 100 MET A O 1
ATOM 813 N N . ARG A 1 101 ? 0.492 -5.326 -1.595 1.00 84.50 101 ARG A N 1
ATOM 814 C CA . ARG A 1 101 ? 1.308 -6.485 -1.970 1.00 84.50 101 ARG A CA 1
ATOM 815 C C . ARG A 1 101 ? 1.124 -6.879 -3.436 1.00 84.50 101 ARG A C 1
ATOM 817 O O . ARG A 1 101 ? 2.120 -7.164 -4.101 1.00 84.50 101 ARG A O 1
ATOM 824 N N . LYS A 1 102 ? -0.109 -6.875 -3.958 1.00 85.88 102 LYS A N 1
ATOM 825 C CA . LYS A 1 102 ? -0.369 -7.125 -5.392 1.00 85.88 102 LYS A CA 1
ATOM 826 C C . LYS A 1 102 ? 0.323 -6.105 -6.289 1.00 85.88 102 LYS A C 1
ATOM 828 O O . LYS A 1 102 ? 0.704 -6.444 -7.400 1.00 85.88 102 LYS A O 1
ATOM 833 N N . ASP A 1 103 ? 0.464 -4.876 -5.811 1.00 84.69 103 ASP A N 1
ATOM 834 C CA . ASP A 1 103 ? 1.062 -3.783 -6.566 1.00 84.69 103 ASP A CA 1
ATOM 835 C C . ASP A 1 103 ? 2.607 -3.806 -6.568 1.00 84.69 103 ASP A C 1
ATOM 837 O O . ASP A 1 103 ? 3.248 -3.159 -7.401 1.00 84.69 103 ASP A O 1
ATOM 841 N N . ILE A 1 104 ? 3.219 -4.570 -5.654 1.00 83.00 104 ILE A N 1
ATOM 842 C CA . ILE A 1 104 ? 4.666 -4.847 -5.618 1.00 83.00 104 ILE A CA 1
ATOM 843 C C . ILE A 1 104 ? 5.006 -6.154 -6.347 1.00 83.00 104 ILE A C 1
ATOM 845 O O . ILE A 1 104 ? 6.058 -6.251 -6.992 1.00 83.00 104 ILE A O 1
ATOM 849 N N . GLN A 1 105 ? 4.169 -7.184 -6.198 1.00 80.81 105 GLN A N 1
ATOM 850 C CA . GLN A 1 105 ? 4.469 -8.519 -6.706 1.00 80.81 105 GLN A CA 1
ATOM 851 C C . GLN A 1 105 ? 4.049 -8.675 -8.174 1.00 80.81 105 GLN A C 1
ATOM 853 O O . GLN A 1 105 ? 2.863 -8.584 -8.485 1.00 80.81 105 GLN A O 1
ATOM 858 N N . PRO A 1 106 ? 4.994 -8.983 -9.081 1.00 68.88 106 PRO A N 1
ATOM 859 C CA . PRO A 1 106 ? 4.694 -9.107 -10.505 1.00 68.88 106 PRO A CA 1
ATOM 860 C C . PRO A 1 106 ? 3.904 -10.381 -10.836 1.00 68.88 106 PRO A C 1
ATOM 862 O O . PRO A 1 106 ? 3.234 -10.435 -11.865 1.00 68.88 106 PRO A O 1
ATOM 865 N N . PHE A 1 107 ? 3.958 -11.405 -9.975 1.00 76.50 107 PHE A N 1
ATOM 866 C CA . PHE A 1 107 ? 3.386 -12.716 -10.266 1.00 76.50 107 PHE A CA 1
ATOM 867 C C . PHE A 1 107 ? 2.057 -12.968 -9.538 1.00 76.50 107 PHE A C 1
ATOM 869 O O . PHE A 1 107 ? 1.983 -12.855 -8.311 1.00 76.50 107 PHE A O 1
ATOM 876 N N . PRO A 1 108 ? 1.003 -13.392 -10.260 1.00 73.00 108 PRO A N 1
ATOM 877 C CA . PRO A 1 108 ? -0.320 -13.609 -9.683 1.00 73.00 108 PRO A CA 1
ATOM 878 C C . PRO A 1 108 ? -0.399 -14.798 -8.711 1.00 73.00 108 PRO A C 1
ATOM 880 O O . PRO A 1 108 ? -1.318 -14.835 -7.898 1.00 73.00 108 PRO A O 1
ATOM 883 N N . TRP A 1 109 ? 0.549 -15.739 -8.739 1.00 73.75 109 TRP A N 1
ATOM 884 C CA . TRP A 1 109 ? 0.572 -16.883 -7.817 1.00 73.75 109 TRP A CA 1
ATOM 885 C C . TRP A 1 109 ? 1.084 -16.539 -6.409 1.00 73.75 109 TRP A C 1
ATOM 887 O O . TRP A 1 109 ? 0.868 -17.309 -5.483 1.00 73.75 109 TRP A O 1
ATOM 897 N N . GLN A 1 110 ? 1.742 -15.389 -6.214 1.00 74.50 110 GLN A N 1
ATOM 898 C CA . GLN A 1 110 ? 2.226 -14.951 -4.891 1.00 74.50 110 GLN A CA 1
ATOM 899 C C . GLN A 1 110 ? 1.187 -14.118 -4.116 1.00 74.50 110 GLN A C 1
ATOM 901 O O . GLN A 1 110 ? 1.469 -13.625 -3.016 1.00 74.50 110 GLN A O 1
ATOM 906 N N . ARG A 1 111 ? -0.012 -13.951 -4.696 1.00 77.31 111 ARG A N 1
ATOM 907 C CA . ARG A 1 111 ? -1.095 -13.118 -4.168 1.00 77.31 111 ARG A CA 1
ATOM 908 C C . ARG A 1 111 ? -1.586 -13.643 -2.824 1.00 77.31 111 ARG A C 1
ATOM 910 O O . ARG A 1 111 ? -2.028 -14.782 -2.726 1.00 77.31 111 ARG A O 1
ATOM 917 N N . LEU A 1 112 ? -1.591 -12.761 -1.830 1.00 79.50 112 LEU A N 1
ATOM 918 C CA . LEU A 1 112 ? -2.272 -13.007 -0.565 1.00 79.50 112 LEU A CA 1
ATOM 919 C C . LEU A 1 112 ? -3.763 -12.692 -0.651 1.00 79.50 112 LEU A C 1
ATOM 921 O O . LEU A 1 112 ? -4.210 -11.861 -1.448 1.00 79.50 112 LEU A O 1
ATOM 925 N N . ARG A 1 113 ? -4.513 -13.330 0.240 1.00 79.94 113 ARG A N 1
ATOM 926 C CA . ARG A 1 113 ? -5.890 -13.014 0.612 1.00 79.94 113 ARG A CA 1
ATOM 927 C C . ARG A 1 113 ? -5.890 -12.198 1.908 1.00 79.94 113 ARG A C 1
ATOM 929 O O . ARG A 1 113 ? -4.931 -12.231 2.673 1.00 79.94 113 ARG A O 1
ATOM 936 N N . ALA A 1 114 ? -6.986 -11.492 2.185 1.00 74.69 114 ALA A N 1
ATOM 937 C CA . ALA A 1 114 ? -7.126 -10.703 3.419 1.00 74.69 114 ALA A CA 1
ATOM 938 C C . ALA A 1 114 ? -6.968 -11.570 4.682 1.00 74.69 114 ALA A C 1
ATOM 940 O O . ALA A 1 114 ? -6.297 -11.180 5.634 1.00 74.69 114 ALA A O 1
ATOM 941 N N . ASN A 1 115 ? -7.483 -12.801 4.637 1.00 77.50 115 ASN A N 1
ATOM 942 C CA . ASN A 1 115 ? -7.351 -13.761 5.733 1.00 77.50 115 ASN A CA 1
ATOM 943 C C . ASN A 1 115 ? -5.890 -14.122 6.045 1.00 77.50 115 ASN A C 1
ATOM 945 O O . ASN A 1 115 ? -5.575 -14.384 7.203 1.00 77.50 115 ASN A O 1
ATOM 949 N N . ASP A 1 116 ? -4.992 -14.075 5.054 1.00 79.69 116 ASP A N 1
ATOM 950 C CA . ASP A 1 116 ? -3.579 -14.418 5.245 1.00 79.69 116 ASP A CA 1
ATOM 951 C C . ASP A 1 116 ? -2.847 -13.357 6.077 1.00 79.69 116 ASP A C 1
ATOM 953 O O . ASP A 1 116 ? -1.864 -13.667 6.742 1.00 79.69 116 ASP A O 1
ATOM 957 N N . VAL A 1 117 ? -3.335 -12.110 6.082 1.00 80.50 117 VAL A N 1
ATOM 958 C CA . VAL A 1 117 ? -2.754 -10.989 6.846 1.00 80.50 117 VAL A CA 1
ATOM 959 C C . VAL A 1 117 ? -3.517 -10.674 8.132 1.00 80.50 117 VAL A C 1
ATOM 961 O O . VAL A 1 117 ? -3.095 -9.807 8.893 1.00 80.50 117 VAL A O 1
ATOM 964 N N . LYS A 1 118 ? -4.608 -11.391 8.428 1.00 76.50 118 LYS A N 1
ATOM 965 C CA . LYS A 1 118 ? -5.456 -11.137 9.604 1.00 76.50 118 LYS A CA 1
ATOM 966 C C . LYS A 1 118 ? -4.678 -11.162 10.924 1.00 76.50 118 LYS A C 1
ATOM 968 O O . LYS A 1 118 ? -4.927 -10.344 11.805 1.00 76.50 118 LYS A O 1
ATOM 973 N N . HIS A 1 119 ? -3.706 -12.065 11.049 1.00 76.12 119 HIS A N 1
ATOM 974 C CA . HIS A 1 119 ? -2.889 -12.226 12.255 1.00 76.12 119 HIS A CA 1
ATOM 975 C C . HIS A 1 119 ? -2.077 -10.970 12.614 1.00 76.12 119 HIS A C 1
ATOM 977 O O . HIS A 1 119 ? -1.863 -10.712 13.796 1.00 76.12 119 HIS A O 1
ATOM 983 N N . ILE A 1 120 ? -1.694 -10.154 11.623 1.00 75.06 120 ILE A N 1
ATOM 984 C CA . ILE A 1 120 ? -0.986 -8.880 11.830 1.00 75.06 120 ILE A CA 1
ATOM 985 C C . ILE A 1 120 ? -1.855 -7.916 12.649 1.00 75.06 120 ILE A C 1
ATOM 987 O O . ILE A 1 120 ? -1.343 -7.135 13.447 1.00 75.06 120 ILE A O 1
ATOM 991 N N . TYR A 1 121 ? -3.179 -8.022 12.507 1.00 74.06 121 TYR A N 1
ATOM 992 C CA . TYR A 1 121 ? -4.138 -7.123 13.138 1.00 74.06 121 TYR A CA 1
ATOM 993 C C . TYR A 1 121 ? -4.824 -7.696 14.387 1.00 74.06 121 TYR A C 1
ATOM 995 O O . TYR A 1 121 ? -5.570 -6.986 15.058 1.00 74.06 121 TYR A O 1
ATOM 1003 N N . MET A 1 122 ? -4.549 -8.953 14.759 1.00 72.06 122 MET A N 1
ATOM 1004 C CA . MET A 1 122 ? -5.173 -9.607 15.922 1.00 72.06 122 MET A CA 1
ATOM 1005 C C . MET A 1 122 ? -4.893 -8.893 17.249 1.00 72.06 122 MET A C 1
ATOM 1007 O O . MET A 1 122 ? -5.731 -8.914 18.150 1.00 72.06 122 MET A O 1
ATOM 1011 N N . LYS A 1 123 ? -3.709 -8.285 17.400 1.00 67.75 123 LYS A N 1
ATOM 1012 C CA . LYS A 1 123 ? -3.365 -7.546 18.621 1.00 67.75 123 LYS A CA 1
ATOM 1013 C C . LYS A 1 123 ? -4.237 -6.293 18.767 1.00 67.75 123 LYS A C 1
ATOM 1015 O O . LYS A 1 123 ? -4.764 -6.052 19.849 1.00 67.75 123 LYS A O 1
ATOM 1020 N N . PHE A 1 124 ? -4.494 -5.598 17.660 1.00 66.75 124 PHE A N 1
ATOM 1021 C CA . PHE A 1 124 ? -5.387 -4.440 17.617 1.00 66.75 124 PHE A CA 1
ATOM 1022 C C . PHE A 1 124 ? -6.840 -4.824 17.915 1.00 66.75 124 PHE A C 1
ATOM 1024 O O . PHE A 1 124 ? -7.485 -4.173 18.732 1.00 66.75 124 PHE A O 1
ATOM 1031 N N . GLU A 1 125 ? -7.343 -5.932 17.350 1.00 65.69 125 GLU A N 1
ATOM 1032 C CA . GLU A 1 125 ? -8.690 -6.436 17.677 1.00 65.69 125 GLU A CA 1
ATOM 1033 C C . GLU A 1 125 ? -8.877 -6.670 19.188 1.00 65.69 125 GLU A C 1
ATOM 1035 O O . GLU A 1 125 ? -9.960 -6.422 19.723 1.00 65.69 125 GLU A O 1
ATOM 1040 N N . LYS A 1 126 ? -7.839 -7.151 19.887 1.00 64.75 126 LYS A N 1
ATOM 1041 C CA . LYS A 1 126 ? -7.877 -7.369 21.342 1.00 64.75 126 LYS A CA 1
ATOM 1042 C C . LYS A 1 126 ? -7.878 -6.057 22.127 1.00 64.75 126 LYS A C 1
ATOM 1044 O O . LYS A 1 126 ? -8.663 -5.930 23.062 1.00 64.75 126 LYS A O 1
ATOM 1049 N N . GLU A 1 127 ? -7.039 -5.095 21.752 1.00 64.38 127 GLU A N 1
ATOM 1050 C CA . GLU A 1 127 ? -6.967 -3.785 22.417 1.00 64.38 127 GLU A CA 1
ATOM 1051 C C . GLU A 1 127 ? -8.285 -3.008 22.281 1.00 64.38 127 GLU A C 1
ATOM 1053 O O . GLU A 1 127 ? -8.821 -2.522 23.276 1.00 64.38 127 GLU A O 1
ATOM 1058 N N . ILE A 1 128 ? -8.891 -3.016 21.092 1.00 63.59 128 ILE A N 1
ATOM 1059 C CA . ILE A 1 128 ? -10.213 -2.421 20.841 1.00 63.59 128 ILE A CA 1
ATOM 1060 C C . ILE A 1 128 ? -11.307 -3.089 21.690 1.00 63.59 128 ILE A C 1
ATOM 1062 O O . ILE A 1 128 ? -12.165 -2.414 22.261 1.00 63.59 128 ILE A O 1
ATOM 1066 N N . LYS A 1 129 ? -11.303 -4.426 21.786 1.00 62.31 129 LYS A N 1
ATOM 1067 C CA . LYS A 1 129 ? -12.281 -5.164 22.606 1.00 62.31 129 LYS A CA 1
ATOM 1068 C C . LYS A 1 129 ? -12.158 -4.841 24.094 1.00 62.31 129 LYS A C 1
ATOM 1070 O O . LYS A 1 129 ? -13.171 -4.862 24.788 1.00 62.31 129 LYS A O 1
ATOM 1075 N N . ASN A 1 130 ? -10.951 -4.545 24.570 1.00 61.53 130 ASN A N 1
ATOM 1076 C CA . ASN A 1 130 ? -10.724 -4.143 25.954 1.00 61.53 130 ASN A CA 1
ATOM 1077 C C . ASN A 1 130 ? -11.193 -2.704 26.219 1.00 61.53 130 ASN A C 1
ATOM 1079 O O . ASN A 1 130 ? -11.774 -2.460 27.268 1.00 61.53 130 ASN A O 1
ATOM 1083 N N . GLN A 1 131 ? -11.030 -1.781 25.264 1.00 58.81 131 GLN A N 1
ATOM 1084 C CA . GLN A 1 131 ? -11.524 -0.401 25.398 1.00 58.81 131 GLN A CA 1
ATOM 1085 C C . GLN A 1 131 ? -13.055 -0.298 25.431 1.00 58.81 131 GLN A C 1
ATOM 1087 O O . GLN A 1 131 ? -13.579 0.587 26.086 1.00 58.81 131 GLN A O 1
ATOM 1092 N N . LYS A 1 132 ? -13.785 -1.212 24.775 1.00 56.06 132 LYS A N 1
ATOM 1093 C CA . LYS A 1 132 ? -15.262 -1.253 24.824 1.00 56.06 132 LYS A CA 1
ATOM 1094 C C . LYS A 1 132 ? -15.848 -1.858 26.109 1.00 56.06 132 LYS A C 1
ATOM 1096 O O . LYS A 1 132 ? -17.066 -1.871 26.255 1.00 56.06 132 LYS A O 1
ATOM 1101 N N . LYS A 1 133 ? -15.021 -2.453 26.978 1.00 55.06 133 LYS A N 1
ATOM 1102 C CA . LYS A 1 133 ? -15.461 -3.098 28.231 1.00 55.06 133 LYS A CA 1
ATOM 1103 C C . LYS A 1 133 ? -15.323 -2.207 29.469 1.00 55.06 133 LYS A C 1
ATOM 1105 O O . LYS A 1 133 ? -15.852 -2.590 30.510 1.00 55.06 133 LYS A O 1
ATOM 1110 N N . ASN A 1 134 ? -14.625 -1.082 29.342 1.00 44.84 134 ASN A N 1
ATOM 1111 C CA . ASN A 1 134 ? -14.513 -0.039 30.360 1.00 44.84 134 ASN A CA 1
ATOM 1112 C C . ASN A 1 134 ? -15.433 1.127 29.998 1.00 44.84 134 ASN A C 1
ATOM 1114 O O . ASN A 1 134 ? -15.871 1.813 30.943 1.00 44.84 134 ASN A O 1
#